Protein AF-A0A660UMF9-F1 (afdb_monomer)

Structure (mmCIF, N/CA/C/O backbone):
data_AF-A0A660UMF9-F1
#
_entry.id   AF-A0A660UMF9-F1
#
loop_
_atom_site.group_PDB
_atom_site.id
_atom_site.type_symbol
_atom_site.label_atom_id
_atom_site.label_alt_id
_atom_site.label_comp_id
_atom_site.label_asym_id
_atom_site.label_entity_id
_atom_site.label_seq_id
_atom_site.pdbx_PDB_ins_code
_atom_site.Cartn_x
_atom_site.Cartn_y
_atom_site.Cartn_z
_atom_site.occupancy
_atom_site.B_iso_or_equiv
_atom_site.auth_seq_id
_atom_site.auth_comp_id
_atom_site.auth_asym_id
_atom_site.auth_atom_id
_atom_site.pdbx_PDB_model_num
ATOM 1 N N . ASP A 1 1 ? 13.735 -7.495 -10.981 1.00 61.81 1 ASP A N 1
ATOM 2 C CA . ASP A 1 1 ? 12.370 -7.326 -10.457 1.00 61.81 1 ASP A CA 1
ATOM 3 C C . ASP A 1 1 ? 11.522 -6.530 -11.439 1.00 61.81 1 ASP A C 1
ATOM 5 O O . ASP A 1 1 ? 10.839 -7.187 -12.194 1.00 61.81 1 ASP A O 1
ATOM 9 N N . ARG A 1 2 ? 11.631 -5.192 -11.534 1.00 71.88 2 ARG A N 1
ATOM 10 C CA . ARG A 1 2 ? 10.692 -4.336 -12.307 1.00 71.88 2 ARG A CA 1
ATOM 11 C C . ARG A 1 2 ? 10.381 -4.729 -13.763 1.00 71.88 2 ARG A C 1
ATOM 13 O O . ARG A 1 2 ? 9.366 -4.300 -14.293 1.00 71.88 2 ARG A O 1
ATOM 20 N N . TYR A 1 3 ? 11.271 -5.471 -14.422 1.00 88.69 3 TYR A N 1
ATOM 21 C CA . TYR A 1 3 ? 11.109 -5.933 -15.809 1.00 88.69 3 TYR A CA 1
ATOM 22 C C . TYR A 1 3 ? 10.652 -7.397 -15.910 1.00 88.69 3 TYR A C 1
ATOM 24 O O . TYR A 1 3 ? 10.275 -7.858 -16.980 1.00 88.69 3 TYR A O 1
ATOM 32 N N . ASP A 1 4 ? 10.672 -8.128 -14.796 1.00 95.44 4 ASP A N 1
ATOM 33 C CA . ASP A 1 4 ? 10.213 -9.506 -14.679 1.00 95.44 4 ASP A CA 1
ATOM 34 C C . ASP A 1 4 ? 8.874 -9.513 -13.944 1.00 95.44 4 ASP A C 1
ATOM 36 O O . ASP A 1 4 ? 8.793 -9.371 -12.721 1.00 95.44 4 ASP A O 1
ATOM 40 N N . ARG A 1 5 ? 7.808 -9.726 -14.716 1.00 94.88 5 ARG A N 1
ATOM 41 C CA . ARG A 1 5 ? 6.437 -9.752 -14.206 1.00 94.88 5 ARG A CA 1
ATOM 42 C C . ARG A 1 5 ? 6.258 -10.727 -13.040 1.00 94.88 5 ARG A C 1
ATOM 44 O O . ARG A 1 5 ? 5.526 -10.403 -12.106 1.00 94.88 5 ARG A O 1
ATOM 51 N N . LYS A 1 6 ? 6.882 -11.910 -13.081 1.00 95.75 6 LYS A N 1
ATOM 52 C CA . LYS A 1 6 ? 6.723 -12.917 -12.020 1.00 95.75 6 LYS A CA 1
ATOM 53 C C . LYS A 1 6 ? 7.338 -12.406 -10.722 1.00 95.75 6 LYS A C 1
ATOM 55 O O . LYS A 1 6 ? 6.660 -12.414 -9.695 1.00 95.75 6 LYS A O 1
ATOM 60 N N . LYS A 1 7 ? 8.562 -11.876 -10.795 1.00 95.75 7 LYS A N 1
ATOM 61 C CA . LYS A 1 7 ? 9.253 -11.301 -9.631 1.00 95.75 7 LYS A CA 1
ATOM 62 C C . LYS A 1 7 ? 8.508 -10.092 -9.065 1.00 95.75 7 LYS A C 1
ATOM 64 O O . LYS A 1 7 ? 8.337 -10.013 -7.854 1.00 95.75 7 LYS A O 1
ATOM 69 N N . SER A 1 8 ? 7.976 -9.204 -9.906 1.00 95.69 8 SER A N 1
ATOM 70 C CA . SER A 1 8 ? 7.208 -8.046 -9.419 1.00 95.69 8 SER A CA 1
ATOM 71 C C . SER A 1 8 ? 5.913 -8.437 -8.708 1.00 95.69 8 SER A C 1
ATOM 73 O O . SER A 1 8 ? 5.556 -7.838 -7.690 1.00 95.69 8 SER A O 1
ATOM 75 N N . ILE A 1 9 ? 5.217 -9.469 -9.194 1.00 95.94 9 ILE A N 1
ATOM 76 C CA . ILE A 1 9 ? 4.035 -10.011 -8.509 1.00 95.94 9 ILE A CA 1
ATOM 77 C C . ILE A 1 9 ? 4.433 -10.620 -7.159 1.00 95.94 9 ILE A C 1
ATOM 79 O O . ILE A 1 9 ? 3.750 -10.391 -6.161 1.00 95.94 9 ILE A O 1
ATOM 83 N N . GLU A 1 10 ? 5.526 -11.381 -7.111 1.00 97.12 10 GLU A N 1
ATOM 84 C CA . GLU A 1 10 ? 6.029 -11.990 -5.877 1.00 97.12 10 GLU A CA 1
ATOM 85 C C . GLU A 1 10 ? 6.400 -10.934 -4.829 1.00 97.12 10 GLU A C 1
ATOM 87 O O . GLU A 1 10 ? 5.906 -10.985 -3.700 1.00 97.12 10 GLU A O 1
ATOM 92 N N . MET A 1 11 ? 7.161 -9.913 -5.224 1.00 97.12 11 MET A N 1
ATOM 93 C CA . MET A 1 11 ? 7.535 -8.810 -4.339 1.00 97.12 11 MET A CA 1
ATOM 94 C C . MET A 1 11 ? 6.314 -8.028 -3.851 1.00 97.12 11 MET A C 1
ATOM 96 O O . MET A 1 11 ? 6.227 -7.698 -2.668 1.00 97.12 11 MET A O 1
ATOM 100 N N . THR A 1 12 ? 5.316 -7.811 -4.713 1.00 96.81 12 THR A N 1
ATOM 101 C CA . THR A 1 12 ? 4.052 -7.174 -4.311 1.00 96.81 12 THR A CA 1
ATOM 102 C C . THR A 1 12 ? 3.305 -8.011 -3.269 1.00 96.81 12 THR A C 1
ATOM 104 O O . THR A 1 12 ? 2.804 -7.464 -2.286 1.00 96.81 12 THR A O 1
ATOM 107 N N . LYS A 1 13 ? 3.260 -9.342 -3.424 1.00 97.56 13 LYS A N 1
ATOM 108 C CA . LYS A 1 13 ? 2.635 -10.245 -2.440 1.00 97.56 13 LYS A CA 1
ATOM 109 C C . LYS A 1 13 ? 3.357 -10.213 -1.096 1.00 97.56 13 LYS A C 1
ATOM 111 O O . LYS A 1 13 ? 2.691 -1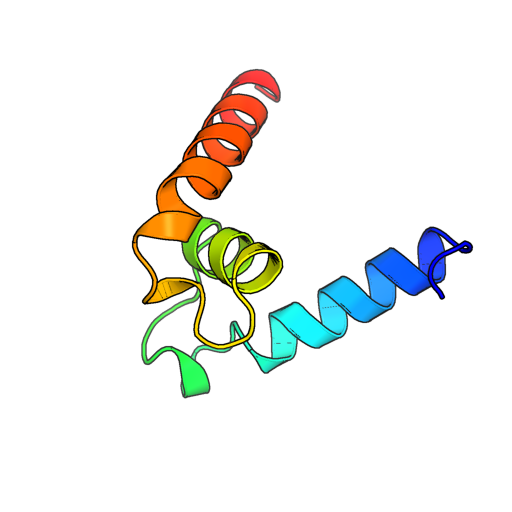0.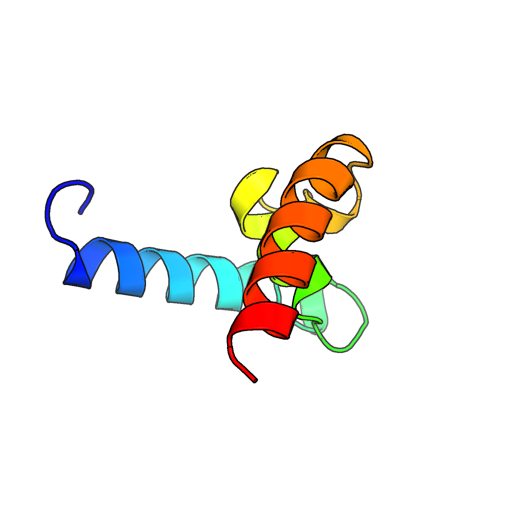160 -0.064 1.00 97.56 13 LYS A O 1
ATOM 116 N N . ILE A 1 14 ? 4.691 -10.233 -1.097 1.00 98.06 14 ILE A N 1
ATOM 117 C CA . ILE A 1 14 ? 5.500 -10.135 0.128 1.00 98.06 14 ILE A CA 1
ATOM 118 C C . ILE A 1 14 ? 5.225 -8.802 0.830 1.00 98.06 14 ILE A C 1
ATOM 120 O O . ILE A 1 14 ? 4.910 -8.779 2.021 1.00 98.06 14 ILE A O 1
ATOM 124 N N . TYR A 1 15 ? 5.263 -7.703 0.075 1.00 98.19 15 TYR A N 1
ATOM 125 C CA . TYR A 1 15 ? 4.996 -6.359 0.574 1.00 98.19 15 TYR A CA 1
ATOM 126 C C . TYR A 1 15 ? 3.608 -6.248 1.221 1.00 98.19 15 TYR A C 1
ATOM 128 O O . TYR A 1 15 ? 3.483 -5.812 2.368 1.00 98.19 15 TYR A O 1
ATOM 136 N N . LEU A 1 16 ? 2.565 -6.696 0.518 1.00 98.25 16 LEU A N 1
ATOM 137 C CA . LEU A 1 16 ? 1.187 -6.649 1.006 1.00 98.25 16 LEU A CA 1
ATOM 138 C C . LEU A 1 16 ? 0.947 -7.586 2.190 1.00 98.25 16 LEU A C 1
ATOM 140 O O . LEU A 1 16 ? 0.217 -7.215 3.101 1.00 98.25 16 LEU A O 1
ATOM 144 N N . ARG A 1 17 ? 1.590 -8.758 2.239 1.00 98.00 17 ARG A N 1
ATOM 145 C CA . ARG A 1 17 ? 1.509 -9.657 3.401 1.00 98.00 17 ARG A CA 1
ATOM 146 C C . ARG A 1 17 ? 2.122 -9.026 4.648 1.00 98.00 17 ARG A C 1
ATOM 148 O O . ARG A 1 17 ? 1.591 -9.190 5.740 1.00 98.00 17 ARG A O 1
ATOM 155 N N . HIS A 1 18 ? 3.236 -8.318 4.491 1.00 97.94 18 H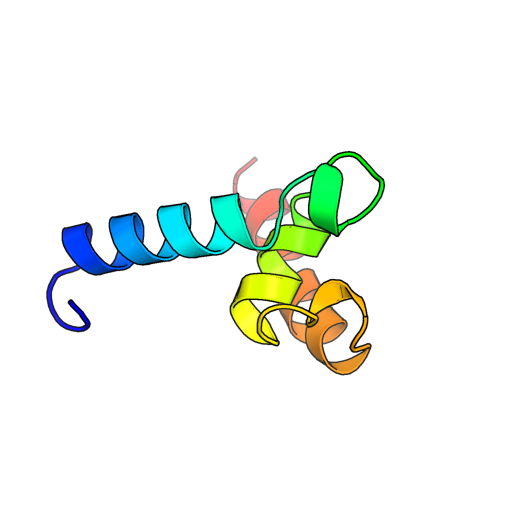IS A N 1
ATOM 156 C CA . HIS A 1 18 ? 3.91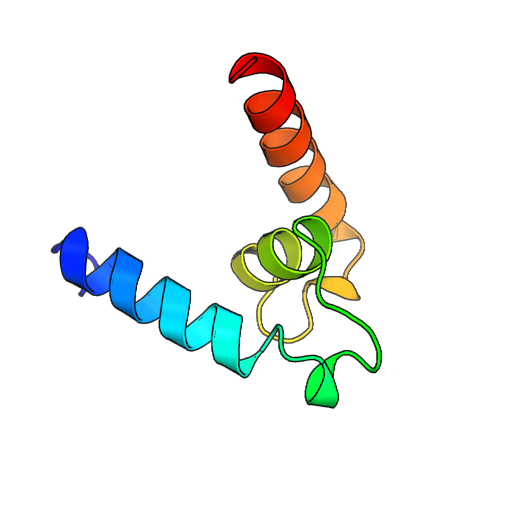3 -7.678 5.611 1.00 97.94 18 HIS A CA 1
ATOM 157 C C . HIS A 1 18 ? 3.131 -6.454 6.118 1.00 97.94 18 HIS A C 1
ATOM 159 O O . HIS A 1 18 ? 2.813 -6.352 7.307 1.00 97.94 18 HIS A O 1
ATOM 165 N N . TYR A 1 19 ? 2.781 -5.537 5.210 1.00 98.38 19 TYR A N 1
ATOM 166 C CA . TYR A 1 19 ? 2.162 -4.257 5.558 1.00 98.38 19 TYR A CA 1
ATOM 167 C C . TYR A 1 19 ? 0.635 -4.294 5.682 1.00 98.38 19 TYR A C 1
ATOM 169 O O . TYR A 1 19 ? 0.058 -3.443 6.353 1.00 98.38 19 TYR A O 1
ATOM 177 N N . GLY A 1 20 ? -0.024 -5.276 5.082 1.00 98.19 20 GLY A N 1
ATOM 178 C CA . GLY A 1 20 ? -1.456 -5.524 5.207 1.00 98.19 20 GLY A CA 1
ATOM 179 C C . GLY A 1 20 ? -1.752 -6.710 6.114 1.00 98.19 20 GLY A C 1
ATOM 180 O O . GLY A 1 20 ? -2.579 -7.535 5.759 1.00 98.19 20 GLY A O 1
ATOM 181 N N . SER A 1 21 ? -1.039 -6.850 7.234 1.00 97.62 21 SER A N 1
ATOM 182 C CA . SER A 1 21 ? -1.286 -7.905 8.225 1.00 97.62 21 SER A CA 1
ATOM 183 C C . SER A 1 21 ? -2.229 -7.429 9.331 1.00 97.62 21 SER A C 1
ATOM 185 O O . SER A 1 21 ? -2.192 -6.260 9.717 1.00 97.62 21 SER A O 1
ATOM 187 N N . GLU A 1 22 ? -3.018 -8.348 9.902 1.00 97.62 22 GLU A N 1
ATOM 188 C CA . GLU A 1 22 ? -3.911 -8.063 11.042 1.00 97.62 22 GLU A CA 1
ATOM 189 C C . GLU A 1 22 ? -3.172 -7.395 12.200 1.00 97.62 22 GLU A C 1
ATOM 191 O O . GLU A 1 22 ? -3.612 -6.371 12.712 1.00 97.62 22 GLU A O 1
ATOM 196 N N . LYS A 1 23 ? -1.982 -7.907 12.539 1.00 97.06 23 LYS A N 1
ATOM 197 C CA . LYS A 1 23 ? -1.119 -7.344 13.585 1.00 97.06 23 LYS A CA 1
ATOM 198 C C . LYS A 1 23 ? -0.785 -5.866 13.352 1.00 97.06 23 LYS A C 1
ATOM 200 O O . LYS A 1 23 ? -0.636 -5.121 14.314 1.00 97.06 23 LYS A O 1
ATOM 205 N N . ARG A 1 24 ? -0.626 -5.439 12.096 1.00 97.00 24 ARG A N 1
ATOM 206 C CA . ARG A 1 24 ? -0.253 -4.058 11.759 1.00 97.00 24 ARG A CA 1
ATOM 207 C C . ARG A 1 24 ? -1.464 -3.138 11.615 1.00 97.00 24 ARG A C 1
ATOM 209 O O . ARG A 1 24 ? -1.356 -1.954 11.930 1.00 97.00 24 ARG A O 1
ATOM 216 N N . LEU A 1 25 ? -2.574 -3.655 11.094 1.00 97.12 25 LEU A N 1
ATOM 217 C CA . LEU A 1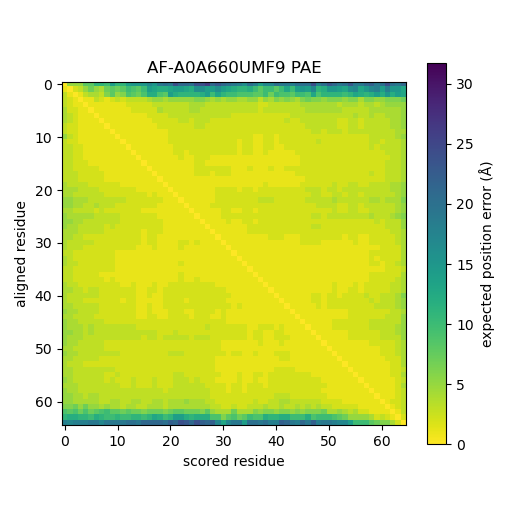 25 ? -3.787 -2.869 10.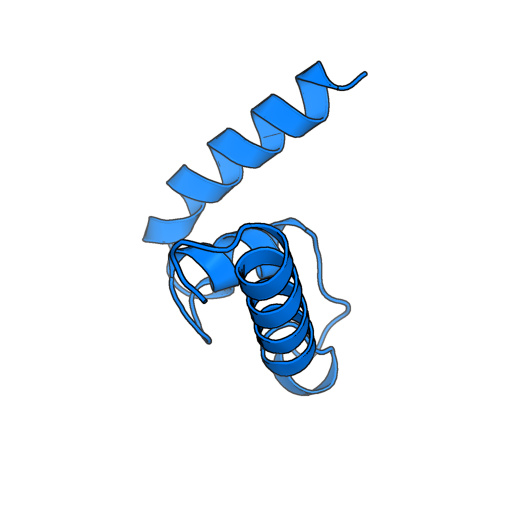858 1.00 97.12 25 LEU A CA 1
ATOM 218 C C . LEU A 1 25 ? -4.690 -2.790 12.095 1.00 97.12 25 LEU A C 1
ATOM 220 O O . LEU A 1 25 ? -5.435 -1.828 12.235 1.00 97.12 25 LEU A O 1
ATOM 224 N N . GLY A 1 26 ? -4.610 -3.768 12.999 1.00 97.50 26 GLY A N 1
ATOM 225 C CA . GLY A 1 26 ? -5.516 -3.902 14.144 1.00 97.50 26 GLY A CA 1
ATOM 226 C C . GLY A 1 26 ? -6.885 -4.483 13.776 1.00 97.50 26 GLY A C 1
ATOM 227 O O . GLY A 1 26 ? -7.778 -4.522 14.614 1.00 97.50 26 GLY A O 1
ATOM 228 N N . HIS A 1 27 ? -7.063 -4.926 12.530 1.00 97.38 27 HIS A N 1
ATOM 229 C CA . HIS A 1 27 ? -8.277 -5.562 12.023 1.00 97.38 27 HIS A CA 1
ATOM 230 C C . HIS A 1 27 ? -7.952 -6.477 10.839 1.00 97.38 27 HIS A C 1
ATOM 232 O O . HIS A 1 27 ? -6.862 -6.402 10.263 1.00 97.38 27 HIS A O 1
ATOM 238 N N . LYS A 1 28 ? -8.924 -7.309 10.445 1.00 97.94 28 LYS A N 1
ATOM 239 C CA . LYS A 1 28 ? -8.831 -8.148 9.246 1.00 97.94 28 LYS A CA 1
ATOM 240 C C . LYS A 1 28 ? -8.587 -7.277 8.000 1.00 97.94 28 LYS A C 1
ATOM 242 O O . LYS A 1 28 ? -9.398 -6.384 7.740 1.00 97.94 28 LYS A O 1
ATOM 247 N N . PRO A 1 29 ? -7.503 -7.510 7.236 1.00 97.94 29 PRO A N 1
ATOM 248 C CA . PRO A 1 29 ? -7.188 -6.745 6.038 1.00 97.94 29 PRO A CA 1
ATOM 249 C C . PRO A 1 29 ? -8.284 -6.883 4.986 1.00 97.94 29 PRO A C 1
ATOM 251 O O . PRO A 1 29 ? -8.699 -7.993 4.644 1.00 97.94 29 PRO A O 1
ATOM 254 N N . THR A 1 30 ? -8.717 -5.755 4.434 1.00 98.19 30 THR A N 1
ATOM 255 C CA . THR A 1 30 ? -9.656 -5.709 3.310 1.00 98.19 30 THR A CA 1
ATOM 256 C C . THR A 1 30 ? -8.920 -5.479 1.990 1.00 98.19 30 THR A C 1
ATOM 258 O O . THR A 1 30 ? -7.783 -5.000 1.961 1.00 98.19 30 THR A O 1
ATOM 261 N N . LEU A 1 31 ? -9.579 -5.752 0.858 1.00 97.69 31 LEU A N 1
ATOM 262 C CA . LEU A 1 31 ? -9.035 -5.397 -0.461 1.00 97.69 31 LEU A CA 1
ATOM 263 C C . LEU A 1 31 ? -8.759 -3.892 -0.583 1.00 97.69 31 LEU A C 1
ATOM 265 O O . LEU A 1 31 ? -7.791 -3.500 -1.235 1.00 97.69 31 LEU A O 1
ATOM 269 N N . GLN A 1 32 ? -9.563 -3.058 0.083 1.00 98.25 32 GLN A N 1
ATOM 270 C CA . GLN A 1 32 ? -9.355 -1.617 0.130 1.00 98.25 32 GLN A CA 1
ATOM 271 C C . GLN A 1 32 ? -8.056 -1.254 0.851 1.00 98.25 32 GLN A C 1
ATOM 273 O O . GLN A 1 32 ? -7.299 -0.426 0.341 1.00 98.25 32 GLN A O 1
ATOM 278 N N . ASP A 1 33 ? -7.764 -1.872 1.996 1.00 98.50 33 ASP A N 1
ATOM 279 C CA . ASP A 1 33 ? -6.516 -1.617 2.724 1.00 98.50 33 ASP A CA 1
ATOM 280 C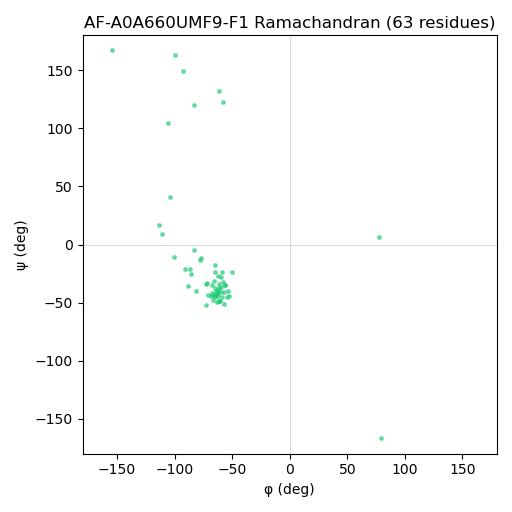 C . ASP A 1 33 ? -5.314 -1.984 1.867 1.00 98.50 33 ASP A C 1
ATOM 282 O O . ASP A 1 33 ? -4.413 -1.167 1.682 1.00 98.50 33 ASP A O 1
ATOM 286 N N . LEU A 1 34 ? -5.337 -3.179 1.272 1.00 98.50 34 LEU A N 1
ATOM 287 C CA . LEU A 1 34 ? -4.248 -3.680 0.436 1.00 98.50 34 LEU A CA 1
ATOM 288 C C . LEU A 1 34 ? -4.028 -2.797 -0.799 1.00 98.50 34 LEU A C 1
ATOM 290 O O . LEU A 1 34 ? -2.893 -2.424 -1.098 1.00 98.50 34 LEU A O 1
ATOM 294 N N . ALA A 1 35 ? -5.103 -2.390 -1.476 1.00 98.38 35 ALA A N 1
ATOM 295 C CA . ALA A 1 35 ? -5.049 -1.466 -2.606 1.00 98.38 35 ALA A CA 1
ATOM 296 C C . ALA A 1 35 ? -4.430 -0.115 -2.222 1.00 98.38 35 ALA A C 1
ATOM 298 O O . ALA A 1 35 ? -3.582 0.433 -2.933 1.00 98.38 35 ALA A O 1
ATOM 299 N N . ARG A 1 36 ? -4.846 0.434 -1.079 1.00 98.69 36 ARG A N 1
ATOM 300 C CA . ARG A 1 36 ? -4.364 1.727 -0.590 1.00 98.69 36 ARG A CA 1
ATOM 301 C C . ARG A 1 36 ? -2.926 1.641 -0.090 1.00 98.69 36 ARG A C 1
ATOM 303 O O . ARG A 1 36 ? -2.184 2.598 -0.287 1.00 98.69 36 ARG A O 1
ATOM 310 N N . ILE A 1 37 ? -2.514 0.514 0.488 1.00 98.62 37 ILE A N 1
ATOM 311 C CA . ILE A 1 37 ? -1.125 0.231 0.877 1.00 98.62 37 ILE A CA 1
ATOM 312 C C . ILE A 1 37 ? -0.226 0.109 -0.356 1.00 98.62 37 ILE A C 1
ATOM 314 O O . ILE A 1 37 ? 0.853 0.694 -0.384 1.00 98.62 37 ILE A O 1
ATOM 318 N N . HIS A 1 38 ? -0.681 -0.580 -1.406 1.00 98.25 38 HIS A N 1
ATOM 319 C CA . HIS A 1 38 ? 0.061 -0.667 -2.664 1.00 98.25 38 HIS A CA 1
ATOM 320 C C . HIS A 1 38 ? 0.296 0.719 -3.288 1.00 98.25 38 HIS A C 1
ATOM 322 O O . HIS A 1 38 ? 1.385 1.008 -3.772 1.00 98.25 38 HIS A O 1
ATOM 328 N N . ASN A 1 39 ? -0.710 1.599 -3.237 1.00 98.56 39 ASN A N 1
ATOM 329 C CA . ASN A 1 39 ? -0.630 2.929 -3.837 1.00 98.56 39 ASN A CA 1
ATOM 330 C C . ASN A 1 39 ? 0.094 3.976 -2.975 1.00 98.56 39 ASN A C 1
ATOM 332 O O . ASN A 1 39 ? 0.802 4.822 -3.512 1.00 98.56 39 ASN A O 1
ATOM 336 N N . GLY A 1 40 ? -0.128 3.962 -1.661 1.00 98.00 40 GLY A N 1
ATOM 337 C CA . GLY A 1 40 ? 0.325 5.011 -0.741 1.00 98.00 40 GLY A CA 1
ATOM 338 C C . GLY A 1 40 ? 1.424 4.586 0.228 1.00 98.00 40 GLY A C 1
ATOM 339 O O . GLY A 1 40 ? 1.712 5.328 1.167 1.00 98.00 40 GLY A O 1
ATOM 340 N N . GLY A 1 41 ? 1.997 3.398 0.050 1.00 98.00 41 GLY A N 1
ATOM 341 C CA . GLY A 1 41 ? 3.003 2.841 0.944 1.00 98.00 41 GLY A CA 1
ATOM 342 C C . GLY A 1 41 ? 2.414 2.233 2.228 1.00 98.00 41 GLY A C 1
ATOM 343 O O . GLY A 1 41 ? 1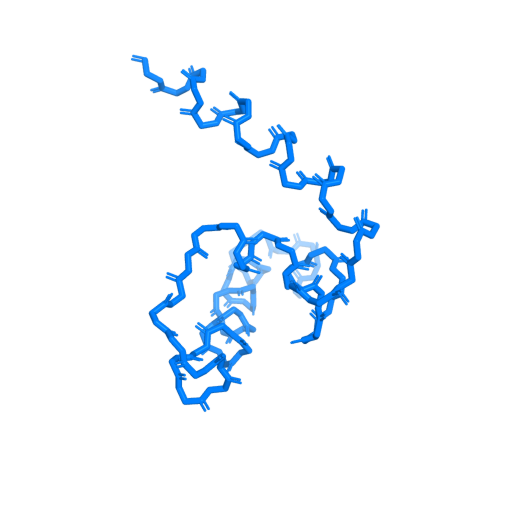.198 2.079 2.355 1.00 98.00 41 GLY A O 1
ATOM 344 N N . PRO A 1 42 ? 3.243 1.933 3.247 1.00 98.12 42 PRO A N 1
ATOM 345 C CA . PRO A 1 42 ? 2.839 1.137 4.414 1.00 98.12 42 PRO A CA 1
ATOM 346 C C . PRO A 1 42 ? 1.673 1.694 5.241 1.00 98.12 42 PRO A C 1
ATOM 348 O O . PRO A 1 42 ? 1.013 0.952 5.965 1.00 98.12 42 PRO A O 1
ATOM 351 N N . ASN A 1 43 ? 1.443 3.007 5.163 1.00 97.75 43 ASN A N 1
ATOM 352 C CA . ASN A 1 43 ? 0.361 3.717 5.850 1.00 97.75 43 ASN A CA 1
ATOM 353 C C . ASN A 1 43 ? -0.673 4.285 4.859 1.00 97.75 43 ASN A C 1
ATOM 355 O O . ASN A 1 43 ? -1.467 5.156 5.212 1.00 97.75 43 ASN A O 1
ATOM 359 N N . GLY A 1 44 ? -0.685 3.805 3.612 1.00 98.25 44 GLY A N 1
ATOM 360 C CA . GLY A 1 44 ? -1.561 4.306 2.556 1.00 98.25 44 GLY A CA 1
ATOM 361 C C . GLY A 1 44 ? -3.054 4.183 2.879 1.00 98.25 44 GLY A C 1
ATOM 362 O O . GLY A 1 44 ? -3.834 5.039 2.464 1.00 98.25 44 GLY A O 1
ATOM 363 N N . TYR A 1 45 ? -3.449 3.198 3.695 1.00 98.00 45 TYR A N 1
ATOM 364 C CA . TYR A 1 45 ? -4.819 3.031 4.205 1.00 98.00 45 TYR A CA 1
ATOM 365 C C . TYR A 1 45 ? -5.282 4.167 5.143 1.00 98.00 45 TYR A C 1
ATOM 367 O O . TYR A 1 45 ? -6.479 4.365 5.333 1.00 98.00 45 TYR A O 1
ATOM 375 N N . LYS A 1 46 ? -4.360 4.970 5.689 1.00 97.50 46 LYS A N 1
ATOM 376 C CA . LYS A 1 46 ? -4.682 6.176 6.474 1.00 97.50 46 LYS A CA 1
ATOM 377 C C . LYS A 1 46 ? -4.759 7.433 5.612 1.00 97.50 46 LYS A C 1
ATOM 379 O O . LYS A 1 46 ? -5.378 8.415 6.000 1.00 97.50 46 LYS A O 1
ATOM 384 N N . ASN A 1 47 ? -4.144 7.416 4.431 1.00 97.50 47 ASN A N 1
ATOM 385 C CA . ASN A 1 47 ? -4.069 8.586 3.567 1.00 97.50 47 ASN A CA 1
ATOM 386 C C . ASN A 1 47 ? -5.355 8.722 2.725 1.00 97.50 47 ASN A C 1
ATOM 388 O O . ASN A 1 47 ? -5.640 7.831 1.923 1.00 97.50 47 ASN A O 1
ATOM 392 N N . PRO A 1 48 ? -6.128 9.815 2.828 1.00 97.75 48 PRO A N 1
ATOM 393 C CA . PRO A 1 48 ? -7.342 9.994 2.029 1.00 97.75 48 PRO A CA 1
ATOM 394 C C . PRO A 1 48 ? -7.065 10.101 0.519 1.00 97.75 48 PRO A C 1
ATOM 396 O O . PRO A 1 48 ? -7.923 9.738 -0.286 1.00 97.75 48 PRO A O 1
ATOM 399 N N . LYS A 1 49 ? -5.855 10.504 0.098 1.00 97.88 49 LYS A N 1
ATOM 400 C CA . LYS A 1 49 ? -5.485 10.596 -1.328 1.00 97.88 49 LYS A CA 1
ATOM 401 C C . LYS A 1 49 ? -5.524 9.236 -2.044 1.00 97.88 49 LYS A C 1
ATOM 403 O O . LYS A 1 49 ? -5.800 9.189 -3.242 1.00 97.88 49 LYS A O 1
ATOM 408 N N . THR A 1 50 ? -5.327 8.127 -1.324 1.00 98.44 50 THR A N 1
ATOM 409 C CA . THR A 1 50 ? -5.352 6.767 -1.902 1.00 98.44 50 THR A CA 1
ATOM 410 C C . THR A 1 50 ? -6.772 6.259 -2.184 1.00 98.44 50 THR A C 1
ATOM 412 O O . THR A 1 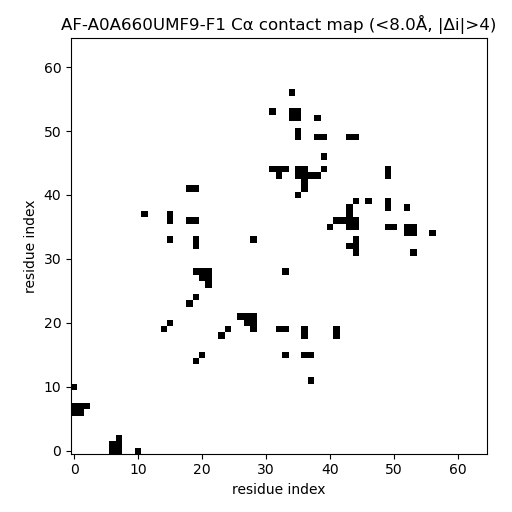50 ? -6.942 5.286 -2.919 1.00 98.44 50 THR A O 1
ATOM 415 N N . LEU A 1 51 ? -7.820 6.935 -1.688 1.00 98.38 51 LEU A N 1
ATOM 416 C CA . LEU A 1 51 ? -9.215 6.575 -1.979 1.00 98.38 51 LEU A CA 1
ATOM 417 C C . LEU A 1 51 ? -9.539 6.679 -3.474 1.00 98.38 51 LEU A C 1
ATOM 419 O O . LEU A 1 51 ? -10.305 5.870 -3.994 1.00 98.38 51 LEU A O 1
ATOM 423 N N . LYS A 1 52 ? -8.928 7.634 -4.193 1.00 98.12 52 LYS A N 1
ATOM 424 C CA . LYS A 1 52 ? -9.086 7.748 -5.653 1.00 98.12 52 LYS A CA 1
ATOM 425 C C . LYS A 1 52 ? -8.584 6.493 -6.371 1.00 98.12 52 LYS A C 1
ATOM 427 O O . LYS A 1 52 ? -9.191 6.082 -7.353 1.00 98.12 52 LYS A O 1
ATOM 432 N N . TYR A 1 53 ? -7.499 5.891 -5.887 1.00 98.19 53 TYR A N 1
ATOM 433 C CA . TYR A 1 53 ? -6.971 4.648 -6.443 1.00 98.19 53 TYR A CA 1
ATOM 434 C C . TYR A 1 53 ? -7.880 3.456 -6.116 1.00 98.19 53 TYR A C 1
ATOM 436 O O . TYR A 1 53 ? -8.212 2.693 -7.019 1.00 98.19 53 TYR A O 1
ATOM 444 N N . TRP A 1 54 ? -8.370 3.353 -4.873 1.00 98.31 54 TRP A N 1
ATOM 445 C CA . TRP A 1 54 ? -9.333 2.313 -4.489 1.00 98.31 54 TRP A CA 1
ATOM 446 C C . TRP A 1 54 ? -10.580 2.305 -5.379 1.00 98.31 54 TRP A C 1
ATOM 448 O O . TRP A 1 54 ? -10.957 1.247 -5.865 1.00 98.31 54 TRP A O 1
ATOM 458 N N . ARG A 1 55 ? -11.169 3.472 -5.674 1.00 98.31 55 ARG A N 1
ATOM 459 C CA . ARG A 1 55 ? -12.357 3.565 -6.546 1.00 98.31 55 ARG A CA 1
ATOM 460 C C . ARG A 1 55 ? -12.140 2.944 -7.931 1.00 98.31 55 ARG A C 1
ATOM 462 O O . ARG A 1 55 ? -13.062 2.351 -8.473 1.00 98.31 55 ARG A O 1
ATOM 469 N N . LYS A 1 56 ? -10.925 3.039 -8.489 1.00 97.62 56 LYS A N 1
ATOM 470 C CA . LYS A 1 56 ? -10.589 2.390 -9.769 1.00 97.62 56 LYS A CA 1
ATOM 471 C C . LYS A 1 56 ? -10.590 0.866 -9.650 1.00 97.62 56 LYS A C 1
ATOM 473 O O . LYS A 1 56 ? -11.083 0.186 -10.540 1.00 97.62 56 LYS A O 1
ATOM 478 N N . ILE A 1 57 ? -10.046 0.340 -8.553 1.00 96.94 57 ILE A N 1
ATOM 479 C CA . ILE A 1 57 ? -10.021 -1.103 -8.287 1.00 96.94 57 ILE A CA 1
ATOM 480 C C . ILE A 1 57 ? -11.428 -1.620 -8.012 1.00 96.94 57 ILE A C 1
ATOM 482 O O . ILE A 1 57 ? -11.808 -2.646 -8.557 1.00 96.94 57 ILE A O 1
ATOM 486 N N . GLU A 1 58 ? -12.214 -0.903 -7.211 1.00 97.06 58 GLU A N 1
ATOM 487 C CA . GLU A 1 58 ? -13.603 -1.266 -6.933 1.00 97.06 58 GLU A CA 1
ATOM 488 C C . GLU A 1 58 ? -14.426 -1.366 -8.226 1.00 97.06 58 GLU A C 1
ATOM 490 O O . GLU A 1 58 ? -15.206 -2.303 -8.382 1.00 97.06 58 GLU A O 1
ATOM 495 N N . GLN A 1 59 ? -14.214 -0.445 -9.171 1.00 96.94 59 GLN A N 1
ATOM 496 C CA . GLN A 1 59 ? -14.843 -0.499 -10.488 1.00 96.94 59 GLN A CA 1
ATOM 497 C C . GLN A 1 59 ? -14.404 -1.741 -11.280 1.00 96.94 59 GLN A C 1
ATOM 499 O O . GLN A 1 59 ? -15.254 -2.505 -11.724 1.00 96.94 59 GLN A O 1
ATOM 504 N N . ALA A 1 60 ? -13.097 -2.005 -11.370 1.00 95.75 60 ALA A N 1
ATOM 505 C CA . ALA A 1 60 ? -12.583 -3.191 -12.057 1.00 95.75 60 ALA A CA 1
ATOM 506 C C . ALA A 1 60 ? -13.100 -4.505 -11.437 1.00 95.75 60 ALA A C 1
ATOM 508 O O . ALA A 1 60 ? -13.403 -5.451 -12.152 1.00 95.75 60 ALA A O 1
ATOM 509 N N . LEU A 1 61 ? -13.255 -4.570 -10.109 1.00 94.50 61 LEU A N 1
ATOM 510 C CA . LEU A 1 61 ? -13.822 -5.736 -9.421 1.00 94.50 61 LEU A CA 1
ATOM 511 C C . LEU A 1 61 ? -15.298 -5.974 -9.770 1.00 94.50 61 LEU A C 1
ATOM 513 O O . LEU A 1 61 ? -15.737 -7.122 -9.771 1.00 94.50 61 LEU A O 1
ATOM 517 N N . LYS A 1 62 ? -16.065 -4.914 -10.056 1.00 95.12 62 LYS A N 1
ATOM 518 C CA . LYS A 1 62 ? -17.461 -5.029 -10.509 1.00 95.12 62 LYS A CA 1
ATOM 519 C C . LYS A 1 62 ? -17.548 -5.544 -11.945 1.00 95.12 62 LYS A C 1
ATOM 521 O O . LYS A 1 62 ? -18.474 -6.281 -12.246 1.00 95.12 62 LYS A O 1
ATOM 526 N N . GLU A 1 63 ? -16.590 -5.177 -12.791 1.00 93.31 63 GLU A N 1
ATOM 527 C CA . GLU A 1 63 ? -16.520 -5.565 -14.211 1.00 93.31 63 GLU A CA 1
ATOM 528 C C . GLU A 1 63 ? -16.017 -6.999 -14.439 1.00 93.31 63 GLU A C 1
ATOM 530 O O . GLU A 1 63 ? -16.142 -7.525 -15.537 1.00 93.31 63 GLU A O 1
ATOM 535 N N . ILE A 1 64 ? -15.448 -7.640 -13.413 1.00 88.81 64 ILE A N 1
ATOM 536 C CA . ILE A 1 64 ? -14.997 -9.043 -13.461 1.00 88.81 64 ILE A CA 1
ATOM 537 C C . ILE A 1 64 ? -16.160 -10.030 -13.197 1.00 88.81 64 ILE A C 1
ATOM 539 O O . ILE A 1 64 ? -15.967 -11.242 -13.286 1.00 88.81 64 ILE A O 1
ATOM 543 N N . LYS A 1 65 ? -17.360 -9.531 -12.872 1.00 54.91 65 LYS A N 1
ATOM 544 C CA . LYS A 1 65 ? -18.580 -10.345 -12.749 1.00 54.91 65 LYS A CA 1
ATOM 545 C C . LYS A 1 65 ? -19.189 -10.663 -14.106 1.00 54.91 65 LYS A C 1
ATOM 547 O O . LYS A 1 65 ? -19.694 -11.799 -14.220 1.00 54.91 65 LYS A O 1
#

Sequence (65 aa):
DRYDRKKSIEMTKIYLRHYGSEKRLGHKPTLQDLARIHNGGPNGYKNPKTLKYWRKIEQALKEIK

Radius of gyration: 12.42 Å; Cα contacts (8 Å, |Δi|>4): 55; chains: 1; bounding box: 31×24×30 Å

Secondary structure (DSSP, 8-state):
-TT-HHHHHHHHHHHHHHHT-HHHHSSPPPHHHHHHHHHH-TTGGG-GGGHHHHHHHHHHHHHT-

Solvent-accessible surface area (backbone atoms only — not comparable to full-atom values): 3717 Å² total; per-residue (Å²): 86,97,88,39,70,68,50,42,52,50,52,50,50,54,50,42,56,64,51,45,25,41,90,72,68,77,43,84,67,45,72,60,43,44,48,9,26,72,73,50,40,80,60,6,65,75,41,74,78,26,51,66,57,34,54,55,50,56,51,53,62,61,73,73,110

Foldseek 3Di:
DVVDPVVVVVVLVVQLCVLQDCVNVVHHGDPLNSQLCSVPNSCSSVPPVSVVRSVVVVVVVVVVD

Mean predicted aligned error: 2.89 Å

pLDDT: mean 95.56, std 7.58, range [54.91, 98.69]

Nearest PDB structures (foldseek):
  8bbw-assembly1_A  TM=9.302E-01  e=5.327E-03  Hirudo medicinalis